Protein AF-A0A2M7E7V6-F1 (afdb_monomer)

Nearest PDB structures (foldseek):
  6hix-assembly1_AJ  TM=2.817E-01  e=8.862E-01  Trypanosoma brucei brucei
  5knc-assembly1_G  TM=1.853E-01  e=8.862E-01  Enterococcus hirae ATCC 9790
  5ovo-assembly1_B  TM=3.933E-01  e=7.156E+00  Azospirillum brasilense
  6uoa-assembly1_B  TM=2.083E-01  e=9.728E+00  Homo sapiens

Secondary structure (DSSP, 8-state):
----TTHHHHHHHHHHHHHHHHHHHHHHHHHHH-SSPPPHHHHHHHHHHHHHHTT-GGGEEEEEEEEEEEETTEEEEEEEEEEEE-HHHHHHHHHHTT-------S-TTS-HHHHHHHHHHHHHHHHHHHHHHTTT--S-SS--SHHHHHHHHHHHHHHHHHHHHHHT-

Solvent-accessible surface area (backbone atoms only — not comparable to full-atom values): 10018 Å² total; per-residue (Å²): 144,88,84,71,74,23,60,66,47,49,51,51,51,52,53,51,52,50,55,50,51,55,51,52,49,50,50,37,51,52,38,72,68,51,92,65,63,64,58,71,66,64,54,50,50,55,51,48,53,57,28,49,77,68,74,42,52,86,42,47,50,77,44,77,47,80,42,80,46,78,56,95,95,45,80,30,47,32,53,42,73,48,76,41,71,40,61,71,56,52,50,57,50,60,71,49,41,56,66,82,86,84,88,71,98,64,66,85,86,60,54,70,67,56,55,53,53,57,56,57,51,54,53,57,56,56,50,50,53,49,44,36,60,52,86,55,46,54,70,69,84,85,51,88,49,69,70,55,42,54,50,50,46,50,52,36,52,51,52,49,50,49,54,52,55,61,76,75,105

Structure (mmCIF, N/CA/C/O backbone):
data_AF-A0A2M7E7V6-F1
#
_entry.id   AF-A0A2M7E7V6-F1
#
loop_
_atom_site.group_PDB
_atom_site.id
_atom_site.type_symbol
_atom_site.label_atom_id
_atom_site.label_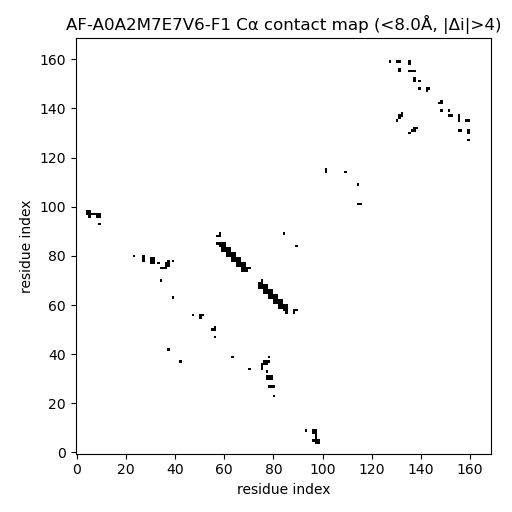alt_id
_atom_site.label_comp_id
_atom_site.label_asym_id
_atom_site.label_entity_id
_atom_site.label_seq_id
_atom_site.pdbx_PDB_ins_code
_atom_site.Cartn_x
_atom_site.Cartn_y
_atom_site.Cartn_z
_atom_site.occupancy
_atom_site.B_iso_or_equiv
_atom_site.auth_seq_id
_atom_site.auth_comp_id
_atom_site.auth_asym_id
_atom_site.auth_atom_id
_atom_site.pdbx_PDB_model_num
ATOM 1 N N . MET A 1 1 ? 11.793 12.250 21.059 1.00 33.44 1 MET A N 1
ATOM 2 C CA . MET A 1 1 ? 11.831 10.880 20.490 1.00 33.44 1 MET A CA 1
ATOM 3 C C . MET A 1 1 ? 11.251 10.884 19.072 1.00 33.44 1 MET A C 1
ATOM 5 O O . MET A 1 1 ? 10.111 10.496 18.868 1.00 33.44 1 MET A O 1
ATOM 9 N N . THR A 1 2 ? 12.005 11.363 18.081 1.00 36.09 2 THR A N 1
ATOM 10 C CA . THR A 1 2 ? 11.509 11.651 16.715 1.00 36.09 2 THR A CA 1
ATOM 11 C C . THR A 1 2 ? 12.486 11.139 15.647 1.00 36.09 2 THR A C 1
ATOM 13 O O . THR A 1 2 ? 12.874 11.871 14.749 1.00 36.09 2 THR A O 1
ATOM 16 N N . TRP A 1 3 ? 12.926 9.877 15.743 1.00 38.47 3 TRP A N 1
ATOM 17 C CA . TRP A 1 3 ? 13.923 9.310 14.807 1.00 38.47 3 TRP A CA 1
ATOM 18 C C . TRP A 1 3 ? 13.507 7.992 14.123 1.00 38.47 3 TRP A C 1
ATOM 20 O O . TRP A 1 3 ? 14.290 7.421 13.366 1.00 38.47 3 TRP A O 1
ATOM 30 N N . HIS A 1 4 ? 12.271 7.512 14.325 1.00 51.81 4 HIS A N 1
ATOM 31 C CA . HIS A 1 4 ? 11.789 6.247 13.735 1.00 51.81 4 HIS A CA 1
ATOM 32 C C . HIS A 1 4 ? 10.815 6.399 12.557 1.00 51.81 4 HIS A C 1
ATOM 34 O O . HIS A 1 4 ? 10.549 5.415 11.868 1.00 51.81 4 HIS A O 1
ATOM 40 N N . LEU A 1 5 ? 10.313 7.605 12.284 1.00 58.81 5 LEU A N 1
ATOM 41 C CA . LEU A 1 5 ? 9.361 7.847 11.196 1.00 58.81 5 LEU A CA 1
ATOM 42 C C . LEU A 1 5 ? 10.071 7.696 9.836 1.00 58.81 5 LEU A C 1
ATOM 44 O O . LEU A 1 5 ? 11.041 8.401 9.554 1.00 58.81 5 LEU A O 1
ATOM 48 N N . GLY A 1 6 ? 9.630 6.746 9.006 1.00 67.94 6 GLY A N 1
ATOM 49 C CA . GLY A 1 6 ? 10.074 6.621 7.612 1.00 67.94 6 GLY A CA 1
ATOM 50 C C . GLY A 1 6 ? 11.168 5.588 7.320 1.00 67.94 6 GLY A C 1
ATOM 51 O O . GLY A 1 6 ? 11.532 5.407 6.157 1.00 67.94 6 GLY A O 1
ATOM 52 N N . ARG A 1 7 ? 11.761 4.914 8.319 1.00 78.00 7 ARG A N 1
ATOM 53 C CA . ARG A 1 7 ? 12.843 3.929 8.063 1.00 78.00 7 ARG A CA 1
ATOM 54 C C . ARG A 1 7 ? 12.333 2.713 7.285 1.00 78.00 7 ARG A C 1
ATOM 56 O O . ARG A 1 7 ? 13.037 2.215 6.404 1.00 78.00 7 ARG A O 1
ATOM 63 N N . GLU A 1 8 ? 11.129 2.256 7.609 1.00 82.56 8 GLU A N 1
ATOM 64 C CA . GLU A 1 8 ? 10.452 1.132 6.959 1.00 82.56 8 GLU A CA 1
ATOM 65 C C . GLU A 1 8 ? 10.100 1.491 5.508 1.00 82.56 8 GLU A C 1
ATOM 67 O O . GLU A 1 8 ? 10.436 0.767 4.573 1.00 82.56 8 GLU A O 1
ATOM 72 N N . GLU A 1 9 ? 9.515 2.670 5.309 1.00 84.00 9 GLU A N 1
ATOM 73 C CA . GLU A 1 9 ? 9.059 3.202 4.027 1.00 84.00 9 GLU A CA 1
ATOM 74 C C . GLU A 1 9 ? 10.238 3.428 3.076 1.00 84.00 9 GLU A C 1
ATOM 76 O O . GLU A 1 9 ? 10.198 3.013 1.915 1.00 84.00 9 GLU A O 1
ATOM 81 N N . ARG A 1 10 ? 11.352 3.972 3.584 1.00 85.81 10 ARG A N 1
ATOM 82 C CA . ARG A 1 10 ? 12.608 4.101 2.825 1.00 85.81 10 ARG A CA 1
ATOM 83 C C . ARG A 1 10 ? 13.146 2.738 2.396 1.00 85.81 10 ARG A C 1
ATOM 85 O O . ARG A 1 10 ? 13.554 2.575 1.244 1.00 85.81 10 ARG A O 1
ATOM 92 N N . LYS A 1 11 ? 13.131 1.740 3.291 1.00 86.81 11 LYS A N 1
ATOM 93 C CA . LYS A 1 11 ? 13.533 0.362 2.955 1.00 86.81 11 LYS A CA 1
ATOM 94 C C . LYS A 1 11 ? 12.617 -0.232 1.883 1.00 86.81 11 LYS A C 1
ATOM 96 O O . LYS A 1 11 ? 13.122 -0.813 0.924 1.00 86.81 11 LYS A O 1
ATOM 101 N N . GLN A 1 12 ? 11.300 -0.076 2.008 1.00 87.25 12 GLN A N 1
ATOM 102 C CA . GLN A 1 12 ? 10.325 -0.570 1.030 1.00 87.25 12 GLN A CA 1
ATOM 103 C C . GLN A 1 12 ? 10.506 0.093 -0.339 1.00 87.25 12 GLN A C 1
ATOM 105 O O . GLN A 1 12 ? 10.543 -0.603 -1.355 1.00 87.25 12 GLN A O 1
ATOM 110 N N . ARG A 1 13 ? 10.705 1.415 -0.382 1.00 88.06 13 ARG A N 1
ATOM 111 C CA . ARG A 1 13 ? 10.992 2.151 -1.619 1.00 88.06 13 ARG A CA 1
ATOM 112 C C . ARG A 1 13 ? 12.274 1.657 -2.280 1.00 88.06 13 ARG A C 1
ATOM 114 O O . ARG A 1 13 ? 12.258 1.356 -3.472 1.00 88.06 13 ARG A O 1
ATOM 121 N N . ASN A 1 14 ? 13.354 1.499 -1.517 1.00 88.06 14 ASN A N 1
ATOM 122 C CA . ASN A 1 14 ? 14.619 0.982 -2.042 1.00 88.06 14 ASN A CA 1
ATOM 123 C C . ASN A 1 14 ? 14.475 -0.449 -2.583 1.00 88.06 14 ASN A C 1
ATOM 125 O O . ASN A 1 14 ? 14.940 -0.722 -3.688 1.00 88.06 14 ASN A O 1
ATOM 129 N N . LYS A 1 15 ? 13.765 -1.333 -1.867 1.00 89.56 15 LYS A N 1
ATOM 130 C CA . LYS A 1 15 ? 13.433 -2.691 -2.342 1.00 89.56 15 LYS A CA 1
ATOM 131 C C . LYS A 1 15 ? 12.598 -2.669 -3.626 1.00 89.56 15 LYS A C 1
ATOM 133 O O . LYS A 1 15 ? 12.814 -3.470 -4.532 1.00 89.56 15 LYS A O 1
ATOM 138 N N . LYS A 1 16 ? 11.644 -1.741 -3.736 1.00 87.69 16 LYS A N 1
ATOM 139 C CA . LYS A 1 16 ? 10.826 -1.575 -4.944 1.00 87.69 16 LYS A CA 1
ATOM 140 C C . LYS A 1 16 ? 11.677 -1.116 -6.130 1.00 87.69 16 LYS A C 1
ATOM 142 O O . LYS A 1 16 ? 11.541 -1.669 -7.219 1.00 87.69 16 LYS A O 1
ATOM 147 N N . LEU A 1 17 ? 12.576 -0.153 -5.916 1.00 88.31 17 LEU A N 1
ATOM 148 C CA . LEU A 1 17 ? 13.496 0.336 -6.946 1.00 88.31 17 LEU A CA 1
ATOM 149 C C . LEU A 1 17 ? 14.473 -0.752 -7.406 1.00 88.31 17 LEU A C 1
ATOM 151 O O . LEU A 1 17 ? 14.671 -0.896 -8.611 1.00 88.31 17 LEU A O 1
ATOM 155 N N . SER A 1 18 ? 15.043 -1.543 -6.490 1.00 87.56 18 SER A N 1
ATOM 156 C CA . SER A 1 18 ? 15.931 -2.653 -6.860 1.00 87.56 18 SER A CA 1
ATOM 157 C C . SER A 1 18 ? 15.189 -3.746 -7.630 1.00 87.56 18 SER A C 1
ATOM 159 O O . SER A 1 18 ? 15.664 -4.187 -8.671 1.00 87.56 18 SER A O 1
ATOM 161 N N . SER A 1 19 ? 13.973 -4.110 -7.207 1.00 89.50 19 SER A N 1
ATOM 162 C CA . SER A 1 19 ? 13.121 -5.061 -7.936 1.00 89.50 19 SER A CA 1
ATOM 163 C C . SER A 1 19 ? 12.846 -4.613 -9.376 1.00 89.50 19 SER A C 1
ATOM 165 O O . SER A 1 19 ? 12.884 -5.433 -10.292 1.00 89.50 19 SER A O 1
ATOM 167 N N . ILE A 1 20 ? 12.587 -3.318 -9.593 1.00 87.25 20 ILE A N 1
ATOM 168 C CA . ILE A 1 20 ? 12.361 -2.769 -10.937 1.00 87.25 20 ILE A CA 1
ATOM 169 C C . ILE A 1 20 ? 13.647 -2.818 -11.764 1.00 87.25 20 ILE A C 1
ATOM 171 O O . ILE A 1 20 ? 13.601 -3.284 -12.899 1.00 87.25 20 ILE A O 1
ATOM 175 N N . LYS A 1 21 ? 14.787 -2.395 -11.201 1.00 86.75 21 LYS A N 1
ATOM 176 C CA . LYS A 1 21 ? 16.085 -2.441 -11.893 1.00 86.75 21 LYS A CA 1
ATOM 177 C C . LYS A 1 21 ? 16.438 -3.857 -12.347 1.00 86.75 21 LYS A C 1
ATOM 179 O O . LYS A 1 21 ? 16.694 -4.052 -13.529 1.00 86.75 21 LYS A O 1
ATOM 184 N N . ASN A 1 22 ? 16.331 -4.838 -11.454 1.00 88.19 22 ASN A N 1
ATOM 185 C CA . ASN A 1 22 ? 16.625 -6.237 -11.772 1.00 88.19 22 ASN A CA 1
ATOM 186 C C . ASN A 1 22 ? 15.713 -6.775 -12.887 1.00 88.19 22 ASN A C 1
ATOM 188 O O . ASN A 1 22 ? 16.146 -7.550 -13.735 1.00 88.19 22 ASN A O 1
ATOM 192 N N . HIS A 1 23 ? 14.443 -6.358 -12.915 1.00 87.50 23 HIS A N 1
ATOM 193 C CA . HIS A 1 23 ? 13.527 -6.760 -13.981 1.00 87.50 23 HIS A CA 1
ATOM 194 C C . HIS A 1 23 ? 13.905 -6.147 -15.334 1.00 87.50 23 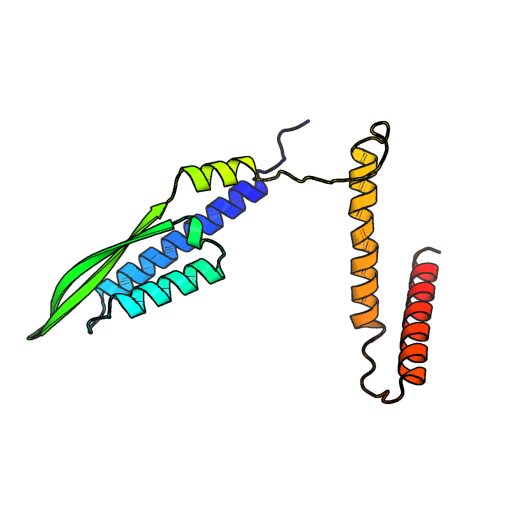HIS A C 1
ATOM 196 O O . HIS A 1 23 ? 13.902 -6.844 -16.345 1.00 87.50 23 HIS A O 1
ATOM 202 N N . LEU A 1 24 ? 14.282 -4.864 -15.354 1.00 85.81 24 LEU A N 1
ATOM 203 C CA . LEU A 1 24 ? 14.755 -4.197 -16.570 1.00 85.81 24 LEU A CA 1
ATOM 204 C C . LEU A 1 24 ? 16.075 -4.800 -17.074 1.00 85.81 24 LEU A C 1
ATOM 206 O O . LEU A 1 24 ? 16.273 -4.925 -18.280 1.00 85.81 24 LEU A O 1
ATOM 210 N N . GLU A 1 25 ? 16.962 -5.223 -16.172 1.00 85.50 25 GLU A N 1
ATOM 211 C CA . GLU A 1 25 ? 18.176 -5.967 -16.525 1.00 85.50 25 GLU A CA 1
ATOM 212 C C . GLU A 1 25 ? 17.857 -7.332 -17.135 1.00 85.50 25 GLU A C 1
ATOM 214 O O . GLU A 1 25 ? 18.421 -7.682 -18.172 1.00 85.50 25 GLU A O 1
ATOM 219 N N . LYS A 1 26 ? 16.903 -8.071 -16.559 1.00 87.06 26 LYS A N 1
ATOM 220 C CA . LYS A 1 26 ? 16.428 -9.336 -17.130 1.00 87.06 26 LYS A CA 1
ATOM 221 C C . LYS A 1 26 ? 15.842 -9.137 -18.532 1.00 87.06 26 LYS A C 1
ATOM 223 O O . LYS A 1 26 ? 16.201 -9.865 -19.452 1.00 87.06 26 LYS A O 1
ATOM 228 N N . TRP A 1 27 ? 15.029 -8.101 -18.737 1.00 83.75 27 TRP A N 1
ATOM 229 C CA . TRP A 1 27 ? 14.540 -7.736 -20.069 1.00 83.75 27 TRP A CA 1
ATOM 230 C C . TRP A 1 27 ? 15.665 -7.380 -21.037 1.00 83.75 27 TRP A C 1
ATOM 232 O O . TRP A 1 27 ? 15.630 -7.795 -22.190 1.00 83.75 27 TRP A O 1
ATOM 242 N N . ASN A 1 28 ? 16.702 -6.674 -20.587 1.00 84.56 28 ASN A N 1
ATOM 243 C CA . ASN A 1 28 ? 17.877 -6.417 -21.419 1.00 84.56 28 ASN A CA 1
ATOM 244 C C . ASN A 1 28 ? 18.604 -7.711 -21.821 1.00 84.56 28 ASN A C 1
ATOM 246 O O . ASN A 1 28 ? 19.060 -7.819 -22.962 1.00 84.56 28 ASN A O 1
ATOM 250 N N . GLN A 1 29 ? 18.693 -8.700 -20.927 1.00 83.38 29 GLN A N 1
ATOM 251 C CA . GLN A 1 29 ? 19.255 -10.018 -21.242 1.00 83.38 29 GLN A CA 1
ATOM 252 C C . GLN A 1 29 ? 18.389 -10.754 -22.274 1.00 83.38 29 GLN A C 1
ATOM 254 O O . GLN A 1 29 ? 18.915 -11.219 -23.288 1.00 83.38 29 GLN A O 1
ATOM 259 N N . GLU A 1 30 ? 17.069 -10.777 -22.088 1.00 84.19 30 GLU A N 1
ATOM 260 C CA . GLU A 1 30 ? 16.113 -11.381 -23.026 1.00 84.19 30 GLU A CA 1
ATOM 261 C C . GLU A 1 30 ? 16.174 -10.716 -24.412 1.00 84.19 30 GLU A C 1
ATOM 263 O O . GLU A 1 30 ? 16.271 -11.400 -25.433 1.00 84.19 30 GLU A O 1
ATOM 268 N N . LEU A 1 31 ? 16.228 -9.381 -24.465 1.00 80.31 31 LEU A N 1
ATOM 269 C CA . LEU A 1 31 ? 16.385 -8.615 -25.705 1.00 80.31 31 LEU A CA 1
ATOM 270 C C . LEU A 1 31 ? 17.739 -8.868 -26.382 1.00 80.31 31 LEU A C 1
ATOM 272 O O . LEU A 1 31 ? 17.827 -8.838 -27.607 1.00 80.31 31 LEU A O 1
ATOM 276 N N . SER A 1 32 ? 18.799 -9.151 -25.619 1.00 73.81 32 SER A N 1
ATOM 277 C CA . SER A 1 32 ? 20.119 -9.486 -26.173 1.00 73.81 32 SER A CA 1
ATOM 278 C C . SER A 1 32 ? 20.186 -10.896 -26.785 1.00 73.81 32 SER A C 1
ATOM 280 O O . SER A 1 32 ? 20.954 -11.134 -27.731 1.00 73.81 32 SER A O 1
ATOM 282 N N . ALA A 1 33 ? 19.371 -11.816 -26.256 1.00 78.75 33 ALA A N 1
ATOM 283 C CA . ALA A 1 33 ? 19.238 -13.204 -26.691 1.00 78.75 33 ALA A CA 1
ATOM 284 C C . ALA A 1 33 ? 18.147 -13.405 -27.763 1.00 78.75 33 ALA A C 1
ATOM 286 O O . ALA A 1 33 ? 18.044 -14.490 -28.341 1.00 78.75 33 ALA A O 1
ATOM 287 N N . ALA A 1 34 ? 17.350 -12.371 -28.049 1.00 76.00 34 ALA A N 1
ATOM 288 C CA . ALA A 1 34 ? 16.242 -12.432 -28.993 1.00 76.00 34 ALA A CA 1
ATOM 289 C C . ALA A 1 34 ? 16.689 -12.852 -30.407 1.00 76.00 34 ALA A C 1
ATOM 291 O O . ALA A 1 34 ? 17.675 -12.356 -30.958 1.00 76.00 34 ALA A O 1
ATOM 292 N N . LYS A 1 35 ? 15.920 -13.771 -31.005 1.00 59.28 35 LYS A N 1
ATOM 293 C CA . LYS A 1 35 ? 16.140 -14.305 -32.363 1.00 59.28 35 LYS A CA 1
ATOM 294 C C . LYS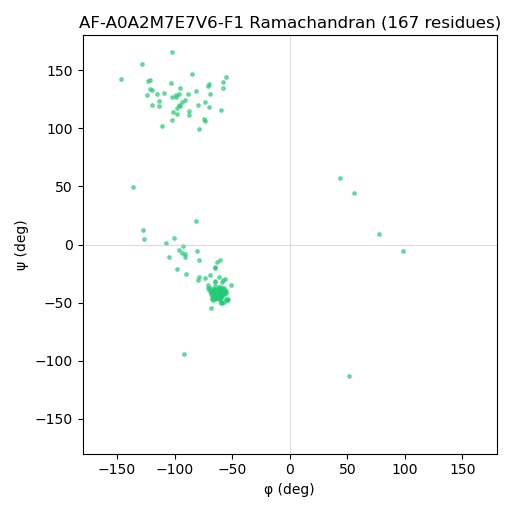 A 1 35 ? 15.398 -13.521 -33.455 1.00 59.28 35 LYS A C 1
ATOM 296 O O . LYS A 1 35 ? 15.666 -13.738 -34.634 1.00 59.28 35 LYS A O 1
ATOM 301 N N . TYR A 1 36 ? 14.495 -12.620 -33.069 1.00 63.72 36 TYR A N 1
ATOM 302 C CA . TYR A 1 36 ? 13.665 -11.807 -33.959 1.00 63.72 36 TYR A CA 1
ATOM 303 C C . TYR A 1 36 ? 13.765 -10.326 -33.585 1.00 63.72 36 TYR A C 1
ATOM 305 O O . TYR A 1 36 ? 14.082 -9.992 -32.442 1.00 63.72 36 TYR A O 1
ATOM 313 N N . SER A 1 37 ? 13.512 -9.448 -34.559 1.00 64.88 37 SER A N 1
ATOM 314 C CA . SER A 1 37 ? 13.420 -8.008 -34.309 1.00 64.88 37 SER A CA 1
ATOM 315 C C . SER A 1 37 ? 12.136 -7.719 -33.539 1.00 64.88 37 SER A C 1
ATOM 317 O O . SER A 1 37 ? 11.094 -8.296 -33.844 1.00 64.88 37 SER A O 1
ATOM 319 N N . LYS A 1 38 ? 12.229 -6.859 -32.525 1.00 67.38 38 LYS A N 1
ATOM 320 C CA . LYS A 1 38 ? 11.060 -6.314 -31.833 1.00 67.38 38 LYS A CA 1
ATOM 321 C C . LYS A 1 38 ? 10.827 -4.891 -32.312 1.00 67.38 38 LYS A C 1
ATOM 323 O O . LYS A 1 38 ? 11.777 -4.116 -32.403 1.00 67.38 38 LYS A O 1
ATOM 328 N N . ASP A 1 39 ? 9.568 -4.534 -32.524 1.00 76.56 39 ASP A N 1
ATOM 329 C CA . ASP A 1 39 ? 9.190 -3.166 -32.856 1.00 76.56 39 ASP A CA 1
ATOM 330 C C . ASP A 1 39 ? 9.370 -2.222 -31.667 1.00 76.56 39 ASP A C 1
ATOM 332 O O . ASP A 1 39 ? 9.000 -2.522 -30.528 1.00 76.56 39 ASP A O 1
ATOM 336 N N . LYS A 1 40 ? 9.893 -1.023 -31.948 1.00 75.00 40 LYS A N 1
ATOM 337 C CA . LYS A 1 40 ? 10.129 0.021 -30.939 1.00 75.00 40 LYS A CA 1
ATOM 338 C C . LYS A 1 40 ? 8.846 0.441 -30.215 1.00 75.00 40 LYS A C 1
ATOM 340 O O . LYS A 1 40 ? 8.899 0.723 -29.021 1.00 75.00 40 LYS A O 1
ATOM 345 N N . LYS A 1 41 ? 7.719 0.509 -30.937 1.00 77.56 41 LYS A N 1
ATOM 346 C CA . LYS A 1 41 ? 6.415 0.938 -30.400 1.00 77.56 41 LYS A CA 1
ATOM 347 C C . LYS A 1 41 ? 5.860 -0.083 -29.407 1.00 77.56 41 LYS A C 1
ATOM 349 O O . LYS A 1 41 ? 5.667 0.267 -28.250 1.00 77.56 41 LYS A O 1
ATOM 354 N N . SER A 1 42 ? 5.748 -1.344 -29.828 1.00 77.81 42 SER A N 1
ATOM 355 C CA . SER A 1 42 ? 5.288 -2.449 -28.975 1.00 77.81 42 SER A CA 1
ATOM 356 C C . SER A 1 42 ? 6.154 -2.600 -27.722 1.00 77.81 42 SER A C 1
ATOM 358 O O . SER A 1 42 ? 5.633 -2.754 -26.623 1.00 77.81 42 SER A O 1
ATOM 360 N N . LEU A 1 43 ? 7.484 -2.492 -27.856 1.00 78.50 43 LEU A N 1
ATOM 361 C CA . LEU A 1 43 ? 8.386 -2.544 -26.703 1.00 78.50 43 LEU A CA 1
ATOM 362 C C . LEU A 1 43 ? 8.181 -1.347 -25.757 1.00 78.50 43 LEU A C 1
ATOM 364 O O . LEU A 1 43 ? 8.241 -1.504 -24.542 1.00 78.50 43 LEU A O 1
ATOM 368 N N . GLY A 1 44 ? 7.933 -0.151 -26.296 1.00 80.19 44 GLY A N 1
ATOM 369 C CA . GLY A 1 44 ? 7.614 1.032 -25.495 1.00 80.19 44 GLY A CA 1
ATOM 370 C C . GLY A 1 44 ? 6.325 0.867 -24.685 1.00 80.19 44 GLY A C 1
ATOM 371 O O . GLY A 1 44 ? 6.308 1.198 -23.500 1.00 80.19 44 GLY A O 1
ATOM 372 N N . GLU A 1 45 ? 5.280 0.308 -25.297 1.00 83.06 45 GLU A N 1
ATOM 373 C CA . GLU A 1 45 ? 3.993 0.021 -24.650 1.00 83.06 45 GLU A CA 1
ATOM 374 C C . GLU A 1 45 ? 4.125 -1.053 -23.564 1.00 83.06 45 GLU A C 1
ATOM 376 O O . GLU A 1 45 ? 3.654 -0.848 -22.445 1.00 83.06 45 GLU A O 1
ATOM 381 N N . GLU A 1 46 ? 4.839 -2.152 -23.838 1.00 83.19 46 GLU A N 1
ATOM 382 C CA . GLU A 1 46 ? 5.144 -3.197 -22.846 1.00 83.19 46 GLU A CA 1
ATOM 383 C C . GLU A 1 46 ? 5.811 -2.599 -21.596 1.00 83.19 46 GLU A C 1
ATOM 385 O O . GLU A 1 46 ? 5.402 -2.867 -20.459 1.00 83.19 46 GLU A O 1
ATOM 390 N N . ILE A 1 47 ? 6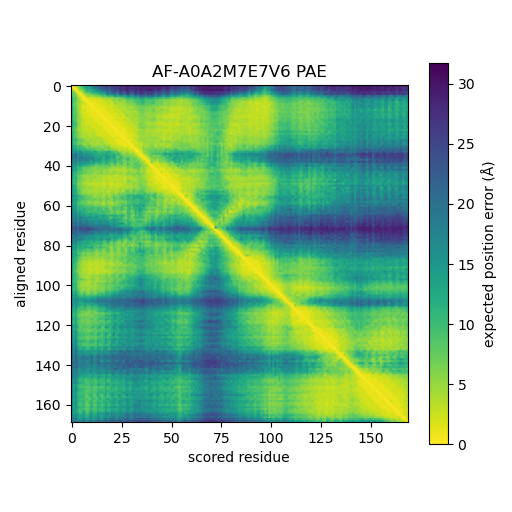.819 -1.742 -21.797 1.00 83.56 47 ILE A N 1
ATOM 391 C CA . ILE A 1 47 ? 7.538 -1.104 -20.693 1.00 83.56 47 ILE A CA 1
ATOM 392 C C . ILE A 1 47 ? 6.636 -0.116 -19.946 1.00 83.56 47 ILE A C 1
ATOM 394 O O . ILE A 1 47 ? 6.648 -0.087 -18.710 1.00 83.56 47 ILE A O 1
ATOM 398 N N . TYR A 1 48 ? 5.841 0.675 -20.669 1.00 85.12 48 TYR A N 1
ATOM 399 C CA . TYR A 1 48 ? 4.894 1.606 -20.065 1.00 85.12 48 TYR A CA 1
ATOM 400 C C . TYR A 1 48 ? 3.884 0.872 -19.179 1.00 85.12 48 TYR A C 1
ATOM 402 O O . TYR A 1 48 ? 3.744 1.215 -18.005 1.00 85.12 48 TYR A O 1
ATOM 410 N N . HIS A 1 49 ? 3.244 -0.185 -19.687 1.00 85.94 49 HIS A N 1
ATOM 411 C CA . HIS A 1 49 ? 2.274 -0.971 -18.925 1.00 85.94 49 HIS A CA 1
ATOM 412 C C . HIS A 1 49 ? 2.896 -1.618 -17.684 1.00 85.94 49 HIS A C 1
ATOM 414 O O . HIS A 1 49 ? 2.278 -1.624 -16.614 1.00 85.94 49 HIS A O 1
ATOM 420 N N . TYR A 1 50 ? 4.135 -2.107 -17.783 1.00 87.19 50 TYR A N 1
ATOM 421 C CA . TYR A 1 50 ? 4.852 -2.649 -16.631 1.00 87.19 50 TYR A CA 1
ATOM 422 C C . TYR A 1 50 ? 5.098 -1.593 -15.541 1.00 87.19 50 TYR A C 1
ATOM 424 O O . TYR A 1 50 ? 4.853 -1.853 -14.356 1.00 87.19 50 TYR A O 1
ATOM 432 N N . LEU A 1 51 ? 5.543 -0.390 -15.920 1.00 86.38 51 LEU A N 1
ATOM 433 C CA . LEU A 1 51 ? 5.766 0.701 -14.969 1.00 86.38 51 LEU A CA 1
ATOM 434 C C . LEU A 1 51 ? 4.460 1.262 -14.396 1.00 86.38 51 LEU A C 1
ATOM 436 O O . LEU A 1 51 ? 4.410 1.527 -13.192 1.00 86.38 51 LEU A O 1
ATOM 440 N N . ALA A 1 52 ? 3.413 1.383 -15.215 1.00 86.31 52 ALA A N 1
ATOM 441 C CA . ALA A 1 52 ? 2.093 1.862 -14.812 1.00 86.31 52 ALA A CA 1
ATOM 442 C C . ALA A 1 52 ? 1.441 0.922 -13.788 1.00 86.31 52 ALA A C 1
ATOM 444 O O . ALA A 1 52 ? 0.950 1.366 -12.749 1.00 86.31 52 ALA A O 1
ATOM 445 N N . LYS A 1 53 ? 1.543 -0.402 -13.990 1.00 87.06 53 LYS A N 1
ATOM 446 C CA . LYS A 1 53 ? 1.068 -1.404 -13.017 1.00 87.06 53 LYS A CA 1
ATOM 447 C C . LYS A 1 53 ? 1.728 -1.238 -11.644 1.00 87.06 53 LYS A C 1
ATOM 449 O O . LYS A 1 53 ? 1.122 -1.531 -10.616 1.00 87.06 53 LYS A O 1
ATOM 454 N N . ARG A 1 54 ? 2.974 -0.755 -11.612 1.00 84.75 54 ARG A N 1
ATOM 455 C CA . ARG A 1 54 ? 3.729 -0.492 -10.378 1.00 84.75 54 ARG A CA 1
ATOM 456 C C . ARG A 1 54 ? 3.593 0.946 -9.866 1.00 84.75 54 ARG A C 1
ATOM 458 O O . ARG A 1 54 ? 4.137 1.220 -8.790 1.00 84.75 54 ARG A O 1
ATOM 465 N N . LYS A 1 55 ? 2.861 1.826 -10.561 1.00 82.50 55 LYS A N 1
ATOM 466 C CA . LYS A 1 55 ? 2.734 3.267 -10.268 1.00 82.50 55 LYS A CA 1
ATOM 467 C C . LYS A 1 55 ? 4.096 3.968 -10.209 1.00 82.50 55 LYS A C 1
ATOM 469 O O . LYS A 1 55 ? 4.414 4.663 -9.243 1.00 82.50 55 LYS A O 1
ATOM 474 N N . THR A 1 56 ? 4.971 3.660 -11.165 1.00 80.75 56 THR A N 1
ATOM 475 C CA . THR A 1 56 ? 6.343 4.195 -11.244 1.00 80.75 56 THR A CA 1
ATOM 476 C C . THR A 1 56 ? 6.678 4.809 -12.603 1.00 80.75 56 THR A C 1
ATOM 478 O O . THR A 1 56 ? 7.837 5.098 -12.876 1.00 80.75 56 THR A O 1
ATOM 481 N N . GLU A 1 57 ? 5.685 5.033 -13.456 1.00 77.00 57 GLU A N 1
ATOM 482 C CA . GLU A 1 57 ? 5.825 5.637 -14.784 1.00 77.00 57 GLU A CA 1
ATOM 483 C C . GLU A 1 57 ? 6.507 7.010 -14.732 1.00 77.00 57 GLU A C 1
ATOM 485 O O . GLU A 1 57 ? 7.417 7.291 -15.506 1.00 77.00 57 GLU A O 1
ATOM 490 N N . ASN A 1 58 ? 6.172 7.826 -13.732 1.00 79.50 58 ASN A N 1
ATOM 491 C CA . ASN A 1 58 ? 6.725 9.172 -13.586 1.00 79.50 58 ASN A CA 1
ATOM 492 C C . ASN A 1 58 ? 8.125 9.210 -12.952 1.00 79.50 58 ASN A C 1
ATOM 494 O O . ASN A 1 58 ? 8.722 10.282 -12.869 1.00 79.50 58 ASN A O 1
ATOM 498 N N . LEU A 1 59 ? 8.655 8.071 -12.493 1.00 77.62 59 LEU A N 1
ATOM 499 C CA . LEU A 1 59 ? 9.963 7.977 -11.831 1.00 77.62 59 LEU A CA 1
ATOM 500 C C . LEU A 1 59 ? 11.115 7.727 -12.805 1.00 77.62 59 LEU A C 1
ATOM 502 O O . LEU A 1 59 ? 12.257 8.071 -12.494 1.00 77.62 59 LEU A O 1
ATOM 506 N N . PHE A 1 60 ? 10.828 7.131 -13.962 1.00 79.94 60 PHE A N 1
ATOM 507 C CA . PHE A 1 60 ? 11.840 6.697 -14.917 1.00 79.94 60 PHE A CA 1
ATOM 508 C C . PHE A 1 60 ? 11.663 7.393 -16.266 1.00 79.94 60 PHE A C 1
ATOM 510 O O . PHE A 1 60 ? 10.577 7.426 -16.834 1.00 79.94 60 PHE A O 1
ATOM 517 N N . THR A 1 61 ? 12.761 7.900 -16.812 1.00 77.44 61 THR A N 1
ATOM 518 C CA . THR A 1 61 ? 12.894 8.267 -18.220 1.00 77.44 61 THR A CA 1
ATOM 519 C C . THR A 1 61 ? 13.593 7.108 -18.920 1.00 77.44 61 THR A C 1
ATOM 521 O O . THR A 1 61 ? 14.757 6.820 -18.641 1.00 77.44 61 THR A O 1
ATOM 524 N N . ILE A 1 62 ? 12.888 6.411 -19.808 1.00 77.69 62 ILE A N 1
ATOM 525 C CA . ILE A 1 62 ? 13.433 5.246 -20.511 1.00 77.69 62 ILE A CA 1
ATOM 526 C C . ILE A 1 62 ? 14.011 5.677 -21.851 1.00 77.69 62 ILE A C 1
ATOM 528 O O . ILE A 1 62 ? 13.297 6.209 -22.701 1.00 77.69 62 ILE A O 1
ATOM 532 N N . LYS A 1 63 ? 15.298 5.399 -22.061 1.00 76.25 63 LYS A N 1
ATOM 533 C CA . LYS A 1 63 ? 15.950 5.534 -23.365 1.00 76.25 63 LYS A CA 1
ATOM 534 C C . LYS A 1 63 ? 16.109 4.152 -23.994 1.00 76.25 63 LYS A C 1
ATOM 536 O O . LYS A 1 63 ? 16.637 3.236 -23.368 1.00 76.25 63 LYS A O 1
ATOM 541 N N . LEU A 1 64 ? 15.631 4.003 -25.230 1.00 75.25 64 LEU A N 1
ATOM 542 C CA . LEU A 1 64 ? 15.763 2.780 -26.026 1.00 75.25 64 LEU A CA 1
ATOM 543 C C . LEU A 1 64 ? 16.879 2.968 -27.054 1.00 75.25 64 LEU A C 1
ATOM 545 O O . LEU A 1 64 ? 16.698 3.689 -28.037 1.00 75.25 64 LEU A O 1
ATOM 549 N N . ILE A 1 65 ? 18.019 2.313 -26.839 1.00 73.88 65 ILE A N 1
ATOM 550 C CA . ILE A 1 65 ? 19.170 2.381 -27.748 1.00 73.88 65 ILE A CA 1
ATOM 551 C C . ILE A 1 65 ? 19.115 1.187 -28.706 1.00 73.88 65 ILE A C 1
ATOM 553 O O . ILE A 1 65 ? 19.168 0.046 -28.238 1.00 73.88 65 ILE A O 1
ATOM 557 N N . PRO A 1 66 ? 19.015 1.396 -30.031 1.00 71.69 66 PRO A N 1
ATOM 558 C CA . PRO A 1 66 ? 19.011 0.296 -30.986 1.00 71.69 66 PRO A CA 1
ATOM 559 C C . PRO A 1 66 ? 20.393 -0.370 -31.047 1.00 71.69 66 PRO A C 1
ATOM 561 O O . PRO A 1 66 ? 21.410 0.287 -31.255 1.00 71.69 66 PRO A O 1
ATOM 564 N N . LYS A 1 67 ? 20.432 -1.695 -30.923 1.00 69.75 67 LYS A N 1
ATOM 565 C CA . LYS A 1 67 ? 21.593 -2.544 -31.193 1.00 69.75 67 LYS A CA 1
ATOM 566 C C . LYS A 1 67 ? 21.299 -3.431 -32.395 1.00 69.75 67 LYS A C 1
ATOM 568 O O . LYS A 1 67 ? 20.333 -4.183 -32.411 1.00 69.75 67 LYS A O 1
ATOM 573 N N . ARG A 1 68 ? 22.142 -3.357 -33.422 1.00 66.50 68 ARG A N 1
ATOM 574 C CA . ARG A 1 68 ? 22.050 -4.246 -34.586 1.00 66.50 68 ARG A CA 1
ATOM 575 C C . ARG A 1 68 ? 22.908 -5.478 -34.328 1.00 66.50 68 ARG A C 1
ATOM 577 O O . ARG A 1 68 ? 24.094 -5.348 -34.043 1.00 66.50 68 ARG A O 1
ATOM 584 N N . LYS A 1 69 ? 22.318 -6.666 -34.421 1.00 62.66 69 LYS A N 1
ATOM 585 C CA . LYS A 1 69 ? 23.002 -7.953 -34.263 1.00 62.66 69 LYS A CA 1
ATOM 586 C C . LYS A 1 69 ? 22.817 -8.774 -35.530 1.00 62.66 69 LYS A C 1
ATOM 588 O O . LYS A 1 69 ? 21.710 -8.876 -36.050 1.00 62.66 69 LYS A O 1
ATOM 593 N N . ARG A 1 70 ? 23.893 -9.368 -36.039 1.00 53.44 70 ARG A N 1
ATOM 594 C CA . ARG A 1 70 ? 23.845 -10.259 -37.202 1.00 53.44 70 ARG A CA 1
ATOM 595 C C . ARG A 1 70 ? 23.821 -11.700 -36.702 1.00 53.44 70 ARG A C 1
ATOM 597 O O . ARG A 1 70 ? 24.749 -12.123 -36.022 1.00 53.44 70 ARG A O 1
ATOM 604 N N . ILE A 1 71 ? 22.752 -12.436 -36.996 1.00 60.34 71 ILE A N 1
ATOM 605 C CA . ILE A 1 71 ? 22.639 -13.865 -36.675 1.00 60.34 71 ILE A CA 1
ATOM 606 C C . ILE A 1 71 ? 22.463 -14.621 -37.993 1.00 60.34 71 ILE A C 1
ATOM 608 O O . ILE A 1 71 ? 21.511 -14.381 -38.741 1.00 60.34 71 ILE A O 1
ATOM 612 N N . LYS A 1 72 ? 23.390 -15.541 -38.286 1.00 64.44 72 LYS A N 1
ATOM 613 C CA . LYS A 1 72 ? 23.466 -16.266 -39.568 1.00 64.44 72 LYS A CA 1
ATOM 614 C C . LYS A 1 72 ? 23.444 -15.291 -40.772 1.00 64.44 72 LYS A C 1
ATOM 616 O O . LYS A 1 72 ? 24.378 -14.511 -40.939 1.00 64.44 72 LYS A O 1
ATOM 621 N N . LYS A 1 73 ? 22.376 -15.314 -41.590 1.00 57.81 73 LYS A N 1
ATOM 622 C CA . LYS A 1 73 ? 22.160 -14.484 -42.799 1.00 57.81 73 LYS A CA 1
ATOM 623 C C . LYS A 1 73 ? 21.233 -13.266 -42.586 1.00 57.81 73 LYS A C 1
ATOM 625 O O . LYS A 1 73 ? 20.899 -12.603 -43.560 1.00 57.81 73 LYS A O 1
ATOM 630 N N . ARG A 1 74 ? 20.785 -12.966 -41.357 1.00 54.47 74 ARG A N 1
ATOM 631 C CA . ARG A 1 74 ? 19.817 -11.882 -41.081 1.00 54.47 74 ARG A CA 1
ATOM 632 C C . ARG A 1 74 ? 20.361 -10.860 -40.081 1.00 54.47 74 ARG A C 1
ATOM 634 O O . ARG A 1 74 ? 21.018 -11.220 -39.102 1.00 54.47 74 ARG A O 1
ATOM 641 N N . THR A 1 75 ? 20.064 -9.587 -40.325 1.00 61.25 75 THR A N 1
ATOM 642 C CA . THR A 1 75 ? 20.376 -8.466 -39.428 1.00 61.25 75 THR A CA 1
ATOM 643 C C . THR A 1 75 ? 19.146 -8.174 -38.575 1.00 61.25 75 THR A C 1
ATOM 645 O O . THR A 1 75 ? 18.083 -7.875 -39.107 1.00 61.25 75 THR A O 1
ATOM 648 N N . ILE A 1 76 ? 19.272 -8.283 -37.257 1.00 65.12 76 ILE A N 1
ATOM 649 C CA . ILE A 1 76 ? 18.194 -8.057 -36.293 1.00 65.12 76 ILE A CA 1
ATOM 650 C C . ILE A 1 76 ? 18.483 -6.756 -35.544 1.00 65.12 76 ILE A C 1
ATOM 652 O O . ILE A 1 76 ? 19.585 -6.562 -35.032 1.00 65.12 76 ILE A O 1
ATOM 656 N N . THR A 1 77 ? 17.499 -5.865 -35.461 1.00 65.00 77 THR A N 1
ATOM 657 C CA . THR A 1 77 ? 17.505 -4.713 -34.550 1.00 65.00 77 THR A CA 1
ATOM 658 C C . THR A 1 77 ? 16.915 -5.137 -33.208 1.00 65.00 77 THR A C 1
ATOM 660 O O . THR A 1 77 ? 15.730 -5.447 -33.105 1.00 65.00 77 THR A O 1
ATOM 663 N N . THR A 1 78 ? 17.748 -5.179 -32.176 1.00 66.94 78 THR A N 1
ATOM 664 C CA . THR A 1 78 ? 17.329 -5.283 -30.776 1.00 66.94 78 THR A CA 1
ATOM 665 C C . THR A 1 78 ? 17.438 -3.910 -30.113 1.00 66.94 78 THR A C 1
ATOM 667 O O . THR A 1 78 ? 18.041 -2.993 -30.670 1.00 66.94 78 THR A O 1
ATOM 670 N N . TYR A 1 79 ? 16.844 -3.726 -28.937 1.00 72.88 79 TYR A N 1
ATOM 671 C CA . TYR A 1 79 ? 16.942 -2.478 -28.177 1.00 72.88 79 TYR A CA 1
ATOM 672 C C . TYR A 1 79 ? 17.539 -2.759 -26.801 1.00 72.88 79 TYR A C 1
ATOM 674 O O . TYR A 1 79 ? 17.233 -3.775 -26.185 1.00 72.88 79 TYR A O 1
ATOM 682 N N . LYS A 1 80 ? 18.393 -1.856 -26.319 1.00 74.50 80 LYS A N 1
ATOM 683 C CA . LYS A 1 80 ? 18.839 -1.810 -24.927 1.00 74.50 80 LYS A CA 1
ATOM 684 C C . LYS A 1 80 ? 18.012 -0.755 -24.200 1.00 74.50 80 LYS A C 1
ATOM 686 O O . LYS A 1 80 ? 17.935 0.387 -24.654 1.00 74.50 80 LYS A O 1
ATOM 691 N N . ILE A 1 81 ? 17.404 -1.149 -23.091 1.00 79.38 81 ILE A N 1
ATOM 692 C CA . ILE A 1 81 ? 16.635 -0.291 -22.198 1.00 79.38 81 ILE A CA 1
ATOM 693 C C . ILE A 1 81 ? 17.611 0.325 -21.195 1.00 79.38 81 ILE A C 1
ATOM 695 O O . ILE A 1 81 ? 18.198 -0.386 -20.379 1.00 79.38 81 ILE A O 1
ATOM 699 N N . GLU A 1 82 ? 17.776 1.643 -21.238 1.00 75.31 82 GLU A N 1
ATOM 700 C CA . GLU A 1 82 ? 18.536 2.395 -20.238 1.00 75.31 82 GLU A CA 1
ATOM 701 C C . GLU A 1 82 ? 17.579 3.270 -19.419 1.00 75.31 82 GLU A C 1
ATOM 703 O O . GLU A 1 82 ? 17.103 4.304 -19.905 1.00 75.31 82 GLU A O 1
ATOM 708 N N . PRO A 1 83 ? 17.237 2.847 -18.188 1.00 77.75 83 PRO A N 1
ATOM 709 C CA . PRO A 1 83 ? 16.383 3.628 -17.309 1.00 77.75 83 PRO A CA 1
ATOM 710 C C . PRO A 1 83 ? 17.190 4.736 -16.626 1.00 77.75 83 PRO A C 1
ATOM 712 O O . PRO A 1 83 ? 18.114 4.467 -15.859 1.00 77.75 83 PRO A O 1
ATOM 715 N N . GLN A 1 84 ? 16.803 5.989 -16.845 1.00 79.69 84 GLN A N 1
ATOM 716 C CA . GLN A 1 84 ? 17.286 7.128 -16.065 1.00 79.69 84 GLN A CA 1
ATOM 717 C C . GLN A 1 84 ? 16.249 7.486 -15.001 1.00 79.69 84 GLN A C 1
ATOM 719 O O . GLN A 1 84 ? 15.070 7.641 -15.307 1.00 79.69 84 GLN A O 1
ATOM 724 N N . ILE A 1 85 ? 16.664 7.602 -13.741 1.00 82.69 85 ILE A N 1
ATOM 725 C CA . ILE A 1 85 ? 15.764 8.011 -12.656 1.00 82.69 85 ILE A CA 1
ATOM 726 C C . ILE A 1 85 ? 15.649 9.536 -12.668 1.00 82.69 85 ILE A C 1
ATOM 728 O O . ILE A 1 85 ? 16.665 10.227 -12.693 1.00 82.69 85 ILE A O 1
ATOM 732 N N . LYS A 1 86 ? 14.424 10.063 -12.603 1.00 86.44 86 LYS A N 1
ATOM 733 C CA . LYS A 1 86 ? 14.194 11.500 -12.408 1.00 86.44 86 LYS A CA 1
ATOM 734 C C . LYS A 1 86 ? 14.506 11.868 -10.956 1.00 86.44 86 LYS A C 1
ATOM 736 O O . LYS A 1 86 ? 13.749 11.507 -10.051 1.00 86.44 86 LYS A O 1
ATOM 741 N N . LEU A 1 87 ? 15.631 12.551 -10.739 1.00 83.62 87 LEU A N 1
ATOM 742 C CA . LEU A 1 87 ? 16.139 12.898 -9.405 1.00 83.62 87 LEU A CA 1
ATOM 743 C C . LEU A 1 87 ? 15.147 13.760 -8.617 1.00 83.62 87 LEU A C 1
ATOM 745 O O . LEU A 1 87 ? 14.803 13.393 -7.498 1.00 83.62 87 LEU A O 1
ATOM 749 N N . GLU A 1 88 ? 14.582 14.793 -9.241 1.00 86.12 88 GLU A N 1
ATOM 750 C CA . GLU A 1 88 ? 13.577 15.679 -8.632 1.00 86.12 88 GLU A CA 1
ATOM 751 C C . GLU A 1 88 ? 12.386 14.894 -8.062 1.00 86.12 88 GLU A C 1
ATOM 753 O O . GLU A 1 88 ? 11.967 15.071 -6.915 1.00 86.12 88 GLU A O 1
ATOM 758 N N . LYS A 1 89 ? 11.850 13.943 -8.842 1.00 84.94 89 LYS A N 1
ATOM 759 C CA . LYS A 1 89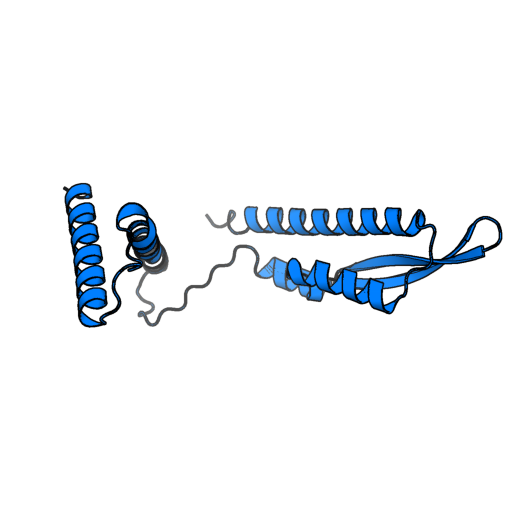 ? 10.707 13.147 -8.392 1.00 84.94 89 LYS A CA 1
ATOM 760 C C . LYS A 1 89 ? 11.100 12.194 -7.270 1.00 84.94 89 LYS A C 1
ATOM 762 O O . LYS A 1 89 ? 10.332 12.011 -6.324 1.00 84.94 89 LYS A O 1
ATOM 767 N N . LEU A 1 90 ? 12.297 11.617 -7.340 1.00 86.31 90 LEU A N 1
ATOM 768 C CA . LEU A 1 90 ? 12.822 10.767 -6.278 1.00 86.31 90 LEU A CA 1
ATOM 769 C C . LEU A 1 90 ? 13.000 11.541 -4.965 1.00 86.31 90 LEU A C 1
ATOM 771 O O . LEU A 1 90 ? 12.717 10.991 -3.902 1.00 86.31 90 LEU A O 1
ATOM 775 N N . GLU A 1 91 ? 13.459 12.787 -5.031 1.00 86.38 91 GLU A N 1
ATOM 776 C CA . GLU A 1 91 ? 13.624 13.669 -3.873 1.00 86.38 91 GLU A CA 1
ATOM 777 C C . GLU A 1 91 ? 12.287 14.063 -3.262 1.00 86.38 91 GLU A C 1
ATOM 779 O O . GLU A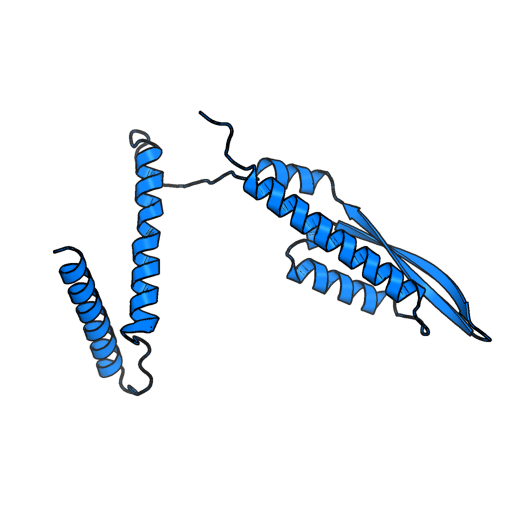 1 91 ? 12.113 13.904 -2.056 1.00 86.38 91 GLU A O 1
ATOM 784 N N . SER A 1 92 ? 11.300 14.438 -4.079 1.00 85.38 92 SER A N 1
ATOM 785 C CA . SER A 1 92 ? 9.951 14.719 -3.570 1.00 85.38 92 SER A CA 1
ATOM 786 C C . SER A 1 92 ? 9.353 13.522 -2.814 1.00 85.38 92 SER A C 1
ATOM 788 O O . SER A 1 92 ? 8.768 13.684 -1.746 1.00 85.38 92 SER A O 1
ATOM 790 N N . LEU A 1 93 ? 9.579 12.297 -3.307 1.00 83.19 93 LEU A N 1
ATOM 791 C CA . LEU A 1 93 ? 9.147 11.078 -2.621 1.00 83.19 93 LEU A CA 1
ATOM 792 C C . LEU A 1 93 ? 9.919 10.837 -1.319 1.00 83.19 93 LEU A C 1
ATOM 794 O O . LEU A 1 93 ? 9.304 10.476 -0.320 1.00 83.19 93 LEU A O 1
ATOM 798 N N . LYS A 1 94 ? 11.241 11.080 -1.301 1.00 85.44 94 LYS A N 1
ATOM 799 C CA . LYS A 1 94 ? 12.060 10.989 -0.074 1.00 85.44 94 LYS A CA 1
ATOM 800 C C . LYS A 1 94 ? 11.520 11.890 1.033 1.00 85.44 94 LYS A C 1
ATOM 802 O O . LYS A 1 94 ? 11.548 11.480 2.189 1.00 85.44 94 LYS A O 1
ATOM 807 N N . LEU A 1 95 ? 11.065 13.092 0.678 1.00 84.56 95 LEU A N 1
ATOM 808 C CA . LEU A 1 95 ? 10.506 14.049 1.632 1.00 84.56 95 LEU A CA 1
ATOM 809 C C . LEU A 1 95 ? 9.193 13.541 2.227 1.00 84.56 95 LEU A C 1
ATOM 811 O O . LEU A 1 95 ? 8.982 13.690 3.421 1.00 84.56 95 LEU A O 1
ATOM 815 N N . SER A 1 96 ? 8.347 12.889 1.427 1.00 80.19 96 SER A N 1
ATOM 816 C CA . SER A 1 96 ? 7.077 12.321 1.898 1.00 80.19 96 SER A CA 1
ATOM 817 C C . SER A 1 96 ? 7.202 10.983 2.642 1.00 80.19 96 SER A C 1
ATOM 819 O O . SER A 1 96 ? 6.232 10.540 3.256 1.00 80.19 96 SER A O 1
ATOM 821 N N . ASP A 1 97 ? 8.359 10.311 2.584 1.00 82.75 97 ASP A N 1
ATOM 822 C CA . ASP A 1 97 ? 8.541 8.982 3.180 1.00 82.75 97 ASP A CA 1
ATOM 823 C C . ASP A 1 97 ? 8.281 9.013 4.699 1.00 82.75 97 ASP A C 1
ATOM 825 O O . ASP A 1 97 ? 9.038 9.615 5.463 1.00 82.75 97 ASP A O 1
ATOM 829 N N . GLY A 1 98 ? 7.243 8.299 5.145 1.00 77.62 98 GLY A N 1
ATOM 830 C CA . GLY A 1 98 ? 6.887 8.188 6.564 1.00 77.62 98 GLY A CA 1
ATOM 831 C C . GLY A 1 98 ? 6.155 9.401 7.142 1.00 77.62 98 GLY A C 1
ATOM 832 O O . GLY A 1 98 ? 5.959 9.460 8.356 1.00 77.62 98 GLY A O 1
ATOM 833 N N . ILE A 1 99 ? 5.748 10.359 6.302 1.00 82.50 99 ILE A N 1
ATOM 834 C CA . ILE A 1 99 ? 4.897 11.477 6.714 1.00 82.50 99 ILE A CA 1
ATOM 835 C C . ILE A 1 99 ? 3.431 11.066 6.584 1.00 82.50 99 ILE A C 1
ATOM 837 O O . ILE A 1 99 ? 2.986 10.593 5.539 1.00 82.50 99 ILE A O 1
ATOM 841 N N . TYR A 1 100 ? 2.669 11.288 7.651 1.00 77.62 100 TYR A N 1
ATOM 842 C CA . TYR A 1 100 ? 1.227 11.089 7.682 1.00 77.62 100 TYR A CA 1
ATOM 843 C C . TYR A 1 100 ? 0.543 12.384 8.121 1.00 77.62 100 TYR A C 1
ATOM 845 O O . TYR A 1 100 ? 0.915 12.958 9.144 1.00 77.62 100 TYR A O 1
ATOM 853 N N . CYS A 1 101 ? -0.444 12.847 7.355 1.00 82.56 101 CYS A N 1
ATOM 854 C CA . CYS A 1 101 ? -1.180 14.077 7.637 1.00 82.56 101 CYS A CA 1
ATOM 855 C C . CYS A 1 101 ? -2.646 13.748 7.941 1.00 82.56 101 CYS A C 1
ATOM 857 O O . CYS A 1 101 ? -3.292 13.024 7.184 1.00 82.56 101 CYS A O 1
ATOM 859 N N . ILE A 1 102 ? -3.162 14.279 9.050 1.00 83.12 102 ILE A N 1
ATOM 860 C CA . ILE A 1 102 ? -4.580 14.218 9.413 1.00 83.12 102 ILE A CA 1
ATOM 861 C C . ILE A 1 102 ? -5.108 15.647 9.366 1.00 83.12 102 ILE A C 1
ATOM 863 O O . ILE A 1 102 ? -4.635 16.499 10.114 1.00 83.12 102 ILE A O 1
ATOM 867 N N . LEU A 1 103 ? -6.094 15.890 8.508 1.00 84.88 103 LEU A N 1
ATOM 868 C CA . LEU A 1 103 ? -6.832 17.149 8.455 1.00 84.88 103 LEU A CA 1
ATOM 869 C C . LEU A 1 103 ? -8.121 16.986 9.265 1.00 84.88 103 LEU A C 1
ATOM 871 O O . LEU A 1 103 ? -8.839 16.002 9.089 1.00 84.88 103 LEU A O 1
ATOM 875 N N . SER A 1 104 ? -8.391 17.919 10.176 1.00 84.00 104 SER A N 1
ATOM 876 C CA . SER A 1 104 ? -9.560 17.877 11.056 1.00 84.00 104 SER A CA 1
ATOM 877 C C . SER A 1 104 ? -10.058 19.285 11.354 1.00 84.00 104 SER A C 1
ATOM 879 O O . SER A 1 104 ? -9.257 20.175 11.614 1.00 84.00 104 SER A O 1
ATOM 881 N N . ASN A 1 105 ? -11.378 19.456 11.428 1.00 87.31 105 ASN A N 1
ATOM 882 C CA . ASN A 1 105 ? -12.036 20.724 11.772 1.00 87.31 105 ASN A CA 1
ATOM 883 C C . ASN A 1 105 ? -12.083 20.966 13.297 1.00 87.31 105 ASN A C 1
ATOM 885 O O . ASN A 1 105 ? -12.947 21.688 13.786 1.00 87.31 105 ASN A O 1
ATOM 889 N N . LEU A 1 106 ? -11.224 20.293 14.069 1.00 83.19 106 LEU A N 1
ATOM 890 C CA . LEU A 1 106 ? -11.241 20.386 15.528 1.00 83.19 106 LEU A CA 1
ATOM 891 C C . LEU A 1 106 ? -10.420 21.602 15.981 1.00 83.19 106 LEU A C 1
ATOM 893 O O . LEU A 1 106 ? -9.412 21.901 15.337 1.00 83.19 106 LEU A O 1
ATOM 897 N N . PRO A 1 107 ? -10.802 22.268 17.088 1.00 80.62 107 PRO A N 1
ATOM 898 C CA . PRO A 1 107 ? -10.015 23.357 17.653 1.00 80.62 107 PRO A CA 1
ATOM 899 C C . PRO A 1 107 ? -8.581 22.911 17.937 1.00 80.62 107 PRO A C 1
ATOM 901 O O . PRO A 1 107 ? -8.340 21.775 18.358 1.00 80.62 107 PRO A O 1
ATOM 904 N N . GLN A 1 108 ? -7.634 23.826 17.742 1.00 71.25 108 GLN A N 1
ATOM 905 C CA . GLN A 1 108 ? -6.195 23.560 17.844 1.00 71.25 108 GLN A CA 1
ATOM 906 C C . GLN A 1 108 ? -5.746 23.145 19.258 1.00 71.25 108 GLN A C 1
ATOM 908 O O . GLN A 1 108 ? -4.677 22.566 19.427 1.00 71.25 108 GLN A O 1
ATOM 913 N N . GLU A 1 109 ? -6.598 23.374 20.259 1.00 72.69 109 GLU A N 1
ATOM 914 C CA . GLU A 1 109 ? -6.430 22.952 21.654 1.00 72.69 109 GLU A CA 1
ATOM 915 C C . GLU A 1 109 ? -6.444 21.423 21.837 1.00 72.69 109 GLU A C 1
ATOM 917 O O . GLU A 1 109 ? -5.932 20.904 22.830 1.00 72.69 109 GLU A O 1
ATOM 922 N N . LYS A 1 110 ? -6.998 20.662 20.881 1.00 74.00 110 LYS A N 1
ATOM 923 C CA . LYS A 1 110 ? -6.978 19.196 20.943 1.00 74.00 110 LYS A CA 1
ATOM 924 C C . LYS A 1 110 ? -5.576 18.670 20.628 1.00 74.00 110 LYS A C 1
ATOM 926 O O . LYS A 1 110 ? -5.041 18.881 19.543 1.00 74.00 110 LYS A O 1
ATOM 931 N N . THR A 1 111 ? -5.001 17.902 21.554 1.00 79.56 111 THR A N 1
ATOM 932 C CA . THR A 1 111 ? -3.668 17.305 21.392 1.00 79.56 111 THR A CA 1
ATOM 933 C C . THR A 1 111 ? -3.593 16.415 20.146 1.00 79.56 111 THR A C 1
ATOM 935 O O . THR A 1 111 ? -4.481 15.600 19.890 1.00 79.56 111 THR A O 1
ATOM 938 N N . SER A 1 112 ? -2.475 16.475 19.419 1.00 79.62 112 SER A N 1
ATOM 939 C CA . SER A 1 112 ? -2.180 15.602 18.268 1.00 79.62 112 SER A CA 1
ATOM 940 C C . SER A 1 112 ? -2.371 14.106 18.569 1.00 79.62 112 SER A C 1
ATOM 942 O O . SER A 1 112 ? -2.860 13.358 17.723 1.00 79.62 112 SER A O 1
ATOM 944 N N . SER A 1 113 ? -2.065 13.670 19.795 1.00 83.00 113 SER A N 1
ATOM 945 C CA . SER A 1 113 ? -2.290 12.295 20.264 1.00 83.00 113 SER A CA 1
ATOM 946 C C . SER A 1 113 ? -3.770 11.885 20.230 1.00 83.00 113 SER A C 1
ATOM 948 O O . SER A 1 113 ? -4.096 10.788 19.773 1.00 83.00 113 SER A O 1
ATOM 950 N N . PHE A 1 114 ? -4.679 12.784 20.627 1.00 85.06 114 PHE A N 1
ATOM 951 C CA . PHE A 1 114 ? -6.124 12.545 20.587 1.00 85.06 114 PHE A CA 1
ATOM 952 C C . PHE A 1 114 ? -6.640 12.407 19.149 1.00 85.06 114 PHE A C 1
ATOM 954 O O . PHE A 1 114 ? -7.467 11.543 18.861 1.00 85.06 114 PHE A O 1
ATOM 961 N N . LEU A 1 115 ? -6.130 13.224 18.223 1.00 86.31 115 LEU A N 1
ATOM 962 C CA . LEU A 1 115 ? -6.477 13.118 16.802 1.00 86.31 115 LEU A CA 1
ATOM 963 C C . LEU A 1 115 ? -6.022 11.783 16.212 1.00 86.31 115 LEU A C 1
ATOM 965 O O . LEU A 1 115 ? -6.795 11.109 15.533 1.00 86.31 115 LEU A O 1
ATOM 969 N N . VAL A 1 116 ? -4.784 11.372 16.497 1.00 85.12 116 VAL A N 1
ATOM 970 C CA . VAL A 1 116 ? -4.243 10.096 16.013 1.00 85.12 116 VAL A CA 1
ATOM 971 C C . VAL A 1 116 ? -5.014 8.914 16.598 1.00 85.12 116 VAL A C 1
ATOM 973 O O . VAL A 1 116 ? -5.344 7.984 15.860 1.00 85.12 116 VAL A O 1
ATOM 976 N N . SER A 1 117 ? -5.328 8.929 17.897 1.00 85.06 117 SER A N 1
ATOM 977 C CA . SER A 1 117 ? -6.084 7.848 18.536 1.00 85.06 117 SER A CA 1
ATOM 978 C C . SER A 1 117 ? -7.514 7.764 17.998 1.00 85.06 117 SER A C 1
ATOM 980 O O . SER A 1 117 ? -7.954 6.676 17.627 1.00 85.06 117 SER A O 1
ATOM 982 N N . SER A 1 118 ? -8.197 8.900 17.850 1.00 84.81 118 SER A N 1
ATOM 983 C CA . SER A 1 118 ? -9.544 8.978 17.270 1.00 84.81 118 SER A CA 1
ATOM 984 C C . SER A 1 118 ? -9.554 8.506 15.817 1.00 84.81 118 SER A C 1
ATOM 986 O O . SER A 1 118 ? -10.393 7.697 15.428 1.00 84.81 118 SER A O 1
ATOM 988 N N . TYR A 1 119 ? -8.571 8.923 15.013 1.00 85.56 119 TYR A N 1
ATOM 989 C CA . TYR A 1 119 ? -8.442 8.460 13.633 1.00 85.56 119 TYR A CA 1
ATOM 990 C C . TYR A 1 119 ? -8.237 6.941 13.560 1.00 85.56 119 TYR A C 1
ATOM 992 O O . TYR A 1 119 ? -8.869 6.267 12.747 1.00 85.56 119 TYR A O 1
ATOM 1000 N N . ARG A 1 120 ? -7.398 6.375 14.439 1.00 85.25 120 ARG A N 1
ATOM 1001 C CA . ARG A 1 120 ? -7.170 4.922 14.509 1.00 85.25 120 ARG A CA 1
ATOM 1002 C C . ARG A 1 120 ? -8.439 4.139 14.846 1.00 85.25 120 ARG A C 1
ATOM 1004 O O . ARG A 1 120 ? -8.561 3.002 14.396 1.00 85.25 120 ARG A O 1
ATOM 1011 N N . GLN A 1 121 ? -9.398 4.725 15.565 1.00 86.12 121 GLN A N 1
ATOM 1012 C CA . GLN A 1 121 ? -10.676 4.064 15.853 1.00 86.12 121 GLN A CA 1
ATOM 1013 C C . GLN A 1 121 ? -11.519 3.809 14.595 1.00 86.12 121 GLN A C 1
ATOM 1015 O O . GLN A 1 121 ? -12.330 2.887 14.618 1.00 86.12 121 GLN A O 1
ATOM 1020 N N . ARG A 1 122 ? -11.280 4.498 13.464 1.00 84.94 122 ARG A N 1
ATOM 1021 C CA . ARG A 1 122 ? -11.927 4.162 12.176 1.00 84.94 122 ARG A CA 1
ATOM 1022 C C . ARG A 1 122 ? -11.683 2.713 11.755 1.00 84.94 122 ARG A C 1
ATOM 1024 O O . ARG A 1 122 ? -12.556 2.110 11.141 1.00 84.94 122 ARG A O 1
ATOM 1031 N N . ARG A 1 123 ? -10.550 2.119 12.150 1.00 86.19 123 ARG A N 1
ATOM 1032 C CA . ARG A 1 123 ? -10.272 0.695 11.917 1.00 86.19 123 ARG A CA 1
ATOM 1033 C C . ARG A 1 123 ? -11.333 -0.211 12.549 1.00 86.19 123 ARG A C 1
ATOM 1035 O O . ARG A 1 123 ? -11.638 -1.253 11.984 1.00 86.19 123 ARG A O 1
ATOM 1042 N N . LYS A 1 124 ? -11.931 0.175 13.684 1.00 84.75 124 LYS A N 1
ATOM 1043 C CA . LYS A 1 124 ? -13.019 -0.601 14.305 1.00 84.75 124 LYS A CA 1
ATOM 1044 C C . LYS A 1 124 ? -14.207 -0.752 13.354 1.00 84.75 124 LYS A C 1
ATOM 1046 O O . LYS A 1 124 ? -14.785 -1.825 13.269 1.00 84.75 124 LYS A O 1
ATOM 1051 N N . VAL A 1 125 ? -14.516 0.296 12.589 1.00 85.50 125 VAL A N 1
ATOM 1052 C CA . VAL A 1 125 ? -15.576 0.269 11.572 1.00 85.50 125 VAL A CA 1
ATOM 1053 C C . VAL A 1 125 ? -15.196 -0.651 10.406 1.00 85.50 125 VAL A C 1
ATOM 1055 O O . VAL A 1 125 ? -16.025 -1.416 9.929 1.00 85.50 125 VAL A O 1
ATOM 1058 N N . GLU A 1 126 ? -13.937 -0.634 9.962 1.00 87.44 126 GLU A N 1
ATOM 1059 C CA . GLU A 1 126 ? -13.458 -1.553 8.914 1.00 87.44 126 GLU A CA 1
ATOM 1060 C C . GLU A 1 126 ? -13.553 -3.021 9.349 1.00 87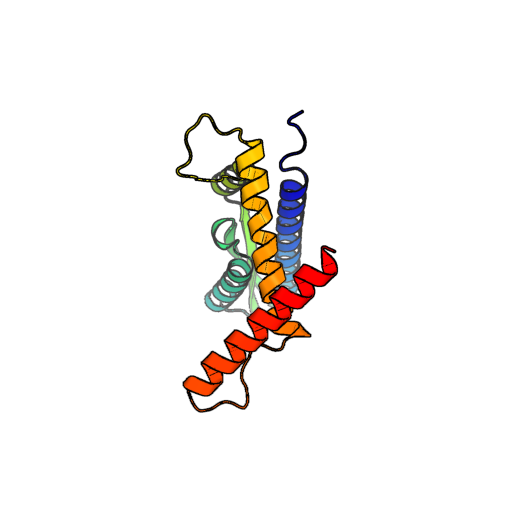.44 126 GLU A C 1
ATOM 1062 O O . GLU A 1 126 ? -14.005 -3.868 8.577 1.00 87.44 126 GLU A O 1
ATOM 1067 N N . ILE A 1 127 ? -13.178 -3.309 10.598 1.00 85.31 127 ILE A N 1
ATOM 1068 C CA . ILE A 1 127 ? -13.306 -4.636 11.209 1.00 85.31 127 ILE A CA 1
ATOM 1069 C C . ILE A 1 127 ? -14.781 -5.044 11.281 1.00 85.31 127 ILE A C 1
ATOM 1071 O O . ILE A 1 127 ? -15.120 -6.147 10.856 1.00 85.31 127 ILE A O 1
ATOM 1075 N N . ALA A 1 128 ? -15.665 -4.139 11.712 1.00 85.44 128 ALA A N 1
ATOM 1076 C CA . ALA A 1 128 ? -17.107 -4.372 11.729 1.00 85.44 128 ALA A CA 1
ATOM 1077 C C . ALA A 1 128 ? -17.633 -4.782 10.347 1.00 85.44 128 ALA A C 1
ATOM 1079 O O . ALA A 1 128 ? -18.313 -5.795 10.201 1.00 85.44 128 ALA A O 1
ATOM 1080 N N . PHE A 1 129 ? -17.250 -4.051 9.296 1.00 84.69 129 PHE A N 1
ATOM 1081 C CA . PHE A 1 129 ? -17.631 -4.399 7.927 1.00 84.69 129 PHE A CA 1
ATOM 1082 C C . PHE A 1 129 ? -17.040 -5.726 7.451 1.00 84.69 129 PHE A C 1
ATOM 1084 O O . PHE A 1 129 ? -17.669 -6.405 6.639 1.00 84.69 129 PHE A O 1
ATOM 1091 N N . SER A 1 130 ? -15.848 -6.096 7.919 1.00 84.94 130 SER A N 1
ATOM 1092 C CA . SER A 1 130 ? -15.260 -7.402 7.625 1.00 84.94 130 SER A CA 1
ATOM 1093 C C . SER A 1 130 ? -16.086 -8.531 8.244 1.00 84.94 130 SER A C 1
ATOM 1095 O O . SER A 1 130 ? -16.411 -9.486 7.541 1.00 84.94 130 SER A O 1
ATOM 1097 N N . TYR A 1 131 ? -16.490 -8.405 9.512 1.00 83.69 131 TYR A N 1
ATOM 1098 C CA . TYR A 1 131 ? -17.359 -9.382 10.178 1.00 83.69 131 TYR A CA 1
ATOM 1099 C C . TYR A 1 131 ? -18.733 -9.484 9.519 1.00 83.69 131 TYR A C 1
ATOM 1101 O O . TYR A 1 131 ? -19.197 -10.587 9.235 1.00 83.69 131 TYR A O 1
ATOM 1109 N N . LEU A 1 132 ? -19.340 -8.341 9.186 1.00 84.94 132 LEU A N 1
ATOM 1110 C CA . LEU A 1 132 ? -20.626 -8.295 8.491 1.00 84.94 132 LEU A CA 1
ATOM 1111 C C . LEU A 1 132 ? -20.579 -9.001 7.131 1.00 84.94 132 LEU A C 1
ATOM 1113 O O . LEU A 1 132 ? -21.530 -9.670 6.746 1.00 84.94 132 LEU A O 1
ATOM 1117 N N . LYS A 1 133 ? -19.480 -8.859 6.384 1.00 80.50 133 LYS A N 1
ATOM 1118 C CA . LYS A 1 133 ? -19.314 -9.508 5.073 1.00 80.50 133 LYS A CA 1
ATOM 1119 C C . LYS A 1 133 ? -18.928 -10.982 5.166 1.00 80.50 133 LYS A C 1
ATOM 1121 O O . LYS A 1 133 ? -19.191 -11.702 4.210 1.00 80.50 133 LYS A O 1
ATOM 1126 N N . GLY A 1 134 ? -18.255 -11.375 6.245 1.00 81.38 134 GLY A N 1
ATOM 1127 C CA . GLY A 1 134 ? -17.812 -12.741 6.499 1.00 81.38 134 GLY A CA 1
ATOM 1128 C C . GLY A 1 134 ? -18.855 -13.514 7.292 1.00 81.38 134 GLY A C 1
ATOM 1129 O O . GLY A 1 134 ? -19.786 -14.050 6.715 1.00 81.38 134 GLY A O 1
ATOM 1130 N N . PHE A 1 135 ? -18.700 -13.538 8.615 1.00 72.75 135 PHE A N 1
ATOM 1131 C CA . PHE A 1 135 ? -19.470 -14.384 9.532 1.00 72.75 135 PHE A CA 1
ATOM 1132 C C . PHE A 1 135 ? -20.992 -14.197 9.447 1.00 72.75 135 PHE A C 1
ATOM 1134 O O . PHE A 1 135 ? -21.737 -15.160 9.561 1.00 72.75 135 PHE A O 1
ATOM 1141 N N . ILE A 1 136 ? -21.449 -12.961 9.239 1.00 72.75 136 ILE A N 1
ATOM 1142 C CA . ILE A 1 136 ? -22.880 -12.619 9.249 1.00 72.75 136 ILE A CA 1
ATOM 1143 C C . ILE A 1 136 ? -23.469 -12.592 7.821 1.00 72.75 136 ILE A C 1
ATOM 1145 O O . ILE A 1 136 ? -24.671 -12.410 7.646 1.00 72.75 136 ILE A O 1
ATOM 1149 N N . GLU A 1 137 ? -22.630 -12.782 6.793 1.00 75.25 137 GLU A N 1
ATOM 1150 C CA . GLU A 1 137 ? -23.017 -12.868 5.378 1.00 75.25 137 GLU A CA 1
ATOM 1151 C C . GLU A 1 137 ? -24.056 -11.814 4.939 1.00 75.25 137 GLU A C 1
ATOM 1153 O O . GLU A 1 137 ? -25.122 -12.104 4.396 1.00 75.25 137 GLU A O 1
ATOM 1158 N N . ILE A 1 138 ? -23.737 -10.531 5.124 1.00 80.31 138 ILE A N 1
ATOM 1159 C CA . ILE A 1 138 ? -24.65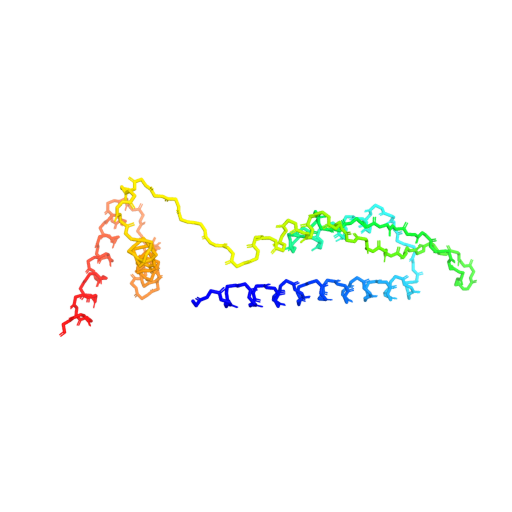7 -9.420 4.820 1.00 80.31 138 ILE A CA 1
ATOM 1160 C C . ILE A 1 138 ? -25.087 -9.334 3.346 1.00 80.31 138 ILE A C 1
ATOM 1162 O O . ILE A 1 138 ? -26.003 -8.583 3.023 1.00 80.31 138 ILE A O 1
ATOM 1166 N N . ARG A 1 139 ? -24.430 -10.056 2.425 1.00 76.06 139 ARG A N 1
ATOM 1167 C CA . ARG A 1 139 ? -24.778 -10.048 0.998 1.00 76.06 139 ARG A CA 1
ATOM 1168 C C . ARG A 1 139 ? -26.064 -10.851 0.784 1.00 76.06 139 ARG A C 1
ATOM 1170 O O . ARG A 1 139 ? -26.018 -12.078 0.836 1.00 76.06 139 ARG A O 1
ATOM 1177 N N . PRO A 1 140 ? -27.200 -10.202 0.486 1.00 67.06 140 PRO A N 1
ATOM 1178 C CA . PRO A 1 140 ? -28.449 -10.914 0.314 1.00 67.06 140 PRO A CA 1
ATOM 1179 C C . PRO A 1 140 ? -28.459 -11.557 -1.076 1.00 67.06 140 PRO A C 1
ATOM 1181 O O . PRO A 1 140 ? -28.731 -10.888 -2.066 1.00 67.06 140 PRO A O 1
ATOM 1184 N N . PHE A 1 141 ? -28.145 -12.850 -1.158 1.00 68.44 141 PHE A N 1
ATOM 1185 C CA . PHE A 1 141 ? -28.175 -13.583 -2.431 1.00 68.44 141 PHE A CA 1
ATOM 1186 C C . PHE A 1 141 ? -29.593 -14.003 -2.841 1.00 68.44 141 PHE A C 1
ATOM 1188 O O . PHE A 1 141 ? -29.907 -14.067 -4.025 1.00 68.44 141 PHE A O 1
ATOM 1195 N N . TYR A 1 142 ? -30.465 -14.258 -1.862 1.00 77.38 142 TYR A N 1
ATOM 1196 C CA . TYR A 1 142 ? -31.776 -14.881 -2.087 1.00 77.38 142 TYR A CA 1
ATOM 1197 C C . TYR A 1 142 ? -32.965 -13.915 -1.948 1.00 77.38 142 TYR A C 1
ATOM 1199 O O . TYR A 1 142 ? -34.119 -14.320 -2.088 1.00 77.38 142 TYR A O 1
ATOM 1207 N N . HIS A 1 143 ? -32.717 -12.629 -1.678 1.00 81.62 143 HIS A N 1
ATOM 1208 C CA . HIS A 1 143 ? -33.772 -11.634 -1.478 1.00 81.62 143 HIS A CA 1
ATOM 1209 C C . HIS A 1 143 ? -33.960 -10.766 -2.725 1.00 81.62 143 HIS A C 1
ATOM 1211 O O . HIS A 1 143 ? -33.091 -9.979 -3.076 1.00 81.62 143 HIS A O 1
ATOM 1217 N N . GLN A 1 144 ? -35.123 -10.888 -3.368 1.00 81.75 144 GLN A N 1
ATOM 1218 C CA . GLN A 1 144 ? -35.464 -10.141 -4.590 1.00 81.75 144 GLN A CA 1
ATOM 1219 C C . GLN A 1 144 ? -36.318 -8.890 -4.325 1.00 81.75 144 GLN A C 1
ATOM 1221 O O . GLN A 1 144 ? -36.367 -7.987 -5.152 1.00 81.75 144 GLN A O 1
ATOM 1226 N N . LYS A 1 145 ? -37.002 -8.827 -3.174 1.00 89.75 145 LYS A N 1
ATOM 1227 C CA . LYS A 1 145 ? -37.832 -7.680 -2.770 1.00 89.75 145 LYS A CA 1
ATOM 1228 C C . LYS A 1 145 ? -37.033 -6.735 -1.878 1.00 89.75 145 LYS A C 1
ATOM 1230 O O . LYS A 1 145 ? -36.412 -7.196 -0.919 1.00 89.75 145 LYS A O 1
ATOM 1235 N N . GLU A 1 146 ? -37.123 -5.430 -2.133 1.00 88.75 146 GLU A N 1
ATOM 1236 C CA . GLU A 1 146 ? -36.381 -4.405 -1.383 1.00 88.75 146 GLU A CA 1
ATOM 1237 C C . GLU A 1 146 ? -36.617 -4.467 0.130 1.00 88.75 146 GLU A C 1
ATOM 1239 O O . GLU A 1 146 ? -35.676 -4.361 0.912 1.00 88.75 146 GLU A O 1
ATOM 1244 N N . GLU A 1 147 ? -37.861 -4.678 0.560 1.00 92.19 147 GLU A N 1
ATOM 1245 C CA . GLU A 1 147 ? -38.214 -4.766 1.982 1.00 92.19 147 GLU A CA 1
ATOM 1246 C C . GLU A 1 147 ? -37.463 -5.896 2.692 1.00 92.19 147 GLU A C 1
ATOM 1248 O O . GLU A 1 147 ? -36.950 -5.716 3.795 1.00 92.19 147 GLU A O 1
ATOM 1253 N N . ARG A 1 148 ? -37.327 -7.052 2.031 1.00 88.44 148 ARG A N 1
ATOM 1254 C CA . ARG A 1 148 ? -36.615 -8.206 2.590 1.00 88.44 148 ARG A CA 1
ATOM 1255 C C . ARG A 1 148 ? -35.110 -7.972 2.641 1.00 88.44 148 ARG A C 1
ATOM 1257 O O . ARG A 1 148 ? -34.463 -8.391 3.594 1.00 88.44 148 ARG A O 1
ATOM 1264 N N . VAL A 1 149 ? -34.561 -7.261 1.656 1.00 88.06 149 VAL A N 1
ATOM 1265 C CA . VAL A 1 149 ? -33.155 -6.830 1.670 1.00 88.06 149 VAL A CA 1
ATOM 1266 C C . VAL A 1 149 ? -32.893 -5.899 2.857 1.00 88.06 149 VAL A C 1
ATOM 1268 O O . VAL A 1 149 ? -31.929 -6.108 3.591 1.00 88.06 149 VAL A O 1
ATOM 1271 N N . LYS A 1 150 ? -33.768 -4.912 3.094 1.00 89.50 150 LYS A N 1
ATOM 1272 C CA . LYS A 1 150 ? -33.658 -3.992 4.240 1.00 89.50 150 LYS A CA 1
ATOM 1273 C C . LYS A 1 150 ? -33.753 -4.739 5.575 1.00 89.50 150 LYS A C 1
ATOM 1275 O O . LYS A 1 150 ? -32.930 -4.498 6.455 1.00 89.50 150 LYS A O 1
ATOM 1280 N N . ALA A 1 151 ? -34.700 -5.671 5.704 1.00 91.31 151 ALA A N 1
ATOM 1281 C CA . ALA A 1 151 ? -34.851 -6.498 6.901 1.00 91.31 151 ALA A CA 1
ATOM 1282 C C . ALA A 1 151 ? -33.618 -7.385 7.162 1.00 91.31 151 ALA A C 1
ATOM 1284 O O . ALA A 1 151 ? -33.138 -7.436 8.292 1.00 91.31 151 ALA A O 1
ATOM 1285 N N . HIS A 1 152 ? -33.061 -8.021 6.122 1.00 88.81 152 HIS A N 1
ATOM 1286 C CA . HIS A 1 152 ? -31.833 -8.823 6.220 1.00 88.81 152 HIS A CA 1
ATOM 1287 C C . HIS A 1 152 ? -30.655 -7.993 6.728 1.00 88.81 152 HIS A C 1
ATOM 1289 O O . HIS A 1 152 ? -30.010 -8.364 7.703 1.00 88.81 152 HIS A O 1
ATOM 1295 N N . ILE A 1 153 ? -30.414 -6.829 6.118 1.00 88.81 153 ILE A N 1
ATOM 1296 C CA . ILE A 1 153 ? -29.337 -5.919 6.533 1.00 88.81 153 ILE A CA 1
ATOM 1297 C C . ILE A 1 153 ? -29.510 -5.509 8.001 1.00 88.81 153 ILE A C 1
ATOM 1299 O O . ILE A 1 153 ? -28.533 -5.505 8.749 1.00 88.81 153 ILE A O 1
ATOM 1303 N N . LEU A 1 154 ? -30.738 -5.198 8.427 1.00 90.75 154 LEU A N 1
ATOM 1304 C CA . LEU A 1 154 ? -31.034 -4.824 9.809 1.00 90.7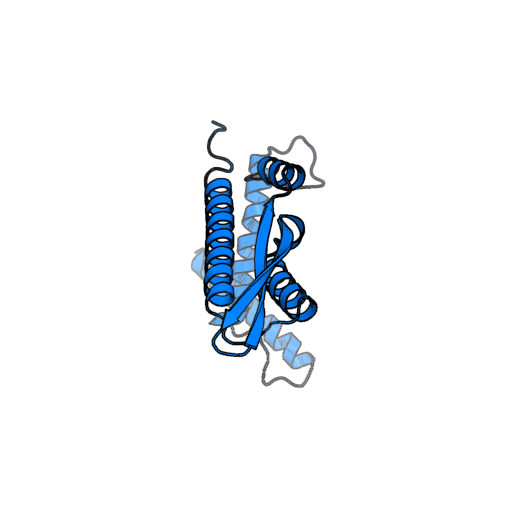5 154 LEU A CA 1
ATOM 1305 C C . LEU A 1 154 ? -30.730 -5.966 10.790 1.00 90.75 154 LEU A C 1
ATOM 1307 O O . LEU A 1 154 ? -30.062 -5.736 11.797 1.00 90.75 154 LEU A O 1
ATOM 1311 N N . LEU A 1 155 ? -31.144 -7.195 10.472 1.00 90.06 155 LEU A N 1
ATOM 1312 C CA . LEU A 1 155 ? -30.829 -8.380 11.274 1.00 90.06 155 LEU A CA 1
ATOM 1313 C C . LEU A 1 155 ? -29.320 -8.634 11.352 1.00 90.06 155 LEU A C 1
ATOM 1315 O O . LEU A 1 155 ? -28.804 -8.894 12.436 1.00 90.06 155 LEU A O 1
ATOM 1319 N N . CYS A 1 156 ? -28.594 -8.492 10.241 1.00 88.88 156 CYS A N 1
ATOM 1320 C CA . CYS A 1 156 ? -27.138 -8.620 10.224 1.00 88.88 156 CYS A CA 1
ATOM 1321 C C . CYS A 1 156 ? -26.457 -7.587 11.138 1.00 88.88 156 CYS A C 1
ATOM 1323 O O . CYS A 1 156 ? -25.537 -7.921 11.885 1.00 88.88 156 CYS A O 1
ATOM 1325 N N . VAL A 1 157 ? -26.911 -6.330 11.105 1.00 89.56 157 VAL A N 1
ATOM 1326 C CA . VAL A 1 157 ? -26.375 -5.269 11.971 1.00 89.56 157 VAL A CA 1
ATOM 1327 C C . VAL A 1 157 ? -26.690 -5.546 13.443 1.00 89.56 157 VAL A C 1
ATOM 1329 O O . VAL A 1 157 ? -25.804 -5.396 14.282 1.00 89.56 157 VAL A O 1
ATOM 1332 N N . LEU A 1 158 ? -27.905 -5.998 13.767 1.00 91.25 158 LEU A N 1
ATOM 1333 C CA . LEU A 1 158 ? -28.279 -6.385 15.132 1.00 91.25 158 LEU A CA 1
ATOM 1334 C C . LEU A 1 158 ? -27.455 -7.571 15.645 1.00 91.25 158 LEU A C 1
ATOM 1336 O O . LEU A 1 158 ? -26.959 -7.524 16.767 1.00 91.25 158 LEU A O 1
ATOM 1340 N N . GLY A 1 159 ? -27.258 -8.603 14.821 1.00 89.12 159 GLY A N 1
ATOM 1341 C CA . GLY A 1 159 ? -26.412 -9.747 15.162 1.00 89.12 159 GLY A CA 1
ATOM 1342 C C . GLY A 1 159 ? -24.968 -9.332 15.444 1.00 89.12 159 GLY A C 1
ATOM 1343 O O . GLY A 1 159 ? -24.376 -9.783 16.422 1.00 89.12 159 GLY A O 1
ATOM 1344 N N . TYR A 1 160 ? -24.426 -8.402 14.651 1.00 88.88 160 TYR A N 1
ATOM 1345 C CA . TYR A 1 160 ? -23.103 -7.836 14.908 1.00 88.88 160 TYR A CA 1
ATOM 1346 C C . TYR A 1 160 ? -23.056 -7.057 16.227 1.00 88.88 160 TYR A C 1
ATOM 1348 O O . TYR A 1 160 ? -22.119 -7.231 17.002 1.00 88.88 160 TYR A O 1
ATOM 1356 N N . LEU A 1 161 ? -24.061 -6.220 16.508 1.00 89.69 161 LEU A N 1
ATOM 1357 C CA . LEU A 1 161 ? -24.139 -5.489 17.775 1.00 89.69 161 LEU A CA 1
ATOM 1358 C C . LEU A 1 161 ? -24.173 -6.446 18.968 1.00 89.69 161 LEU A C 1
ATOM 1360 O O . LEU A 1 161 ? -23.426 -6.231 19.916 1.00 89.69 161 LEU A O 1
ATOM 1364 N N . LEU A 1 162 ? -24.965 -7.520 18.892 1.00 90.75 162 LEU A N 1
ATOM 1365 C CA . LEU A 1 162 ? -25.014 -8.554 19.926 1.00 90.75 162 LEU A CA 1
ATOM 1366 C C . LEU A 1 162 ? -23.648 -9.209 20.136 1.00 90.75 162 LEU A C 1
ATOM 1368 O O . LEU A 1 162 ? -23.168 -9.269 21.267 1.00 90.75 162 LEU A O 1
ATOM 1372 N N . GLN A 1 163 ? -22.992 -9.640 19.057 1.00 87.50 163 GLN A N 1
ATOM 1373 C CA . GLN A 1 163 ? -21.658 -10.235 19.128 1.00 87.50 163 GLN A CA 1
ATOM 1374 C C . GLN A 1 163 ? -20.661 -9.298 19.818 1.00 87.50 163 GLN A C 1
ATOM 1376 O O . GLN A 1 163 ? -19.957 -9.714 20.732 1.00 87.50 163 GLN A O 1
ATOM 1381 N N . VAL A 1 164 ? -20.650 -8.023 19.421 1.00 88.06 164 VAL A N 1
ATOM 1382 C CA . VAL A 1 164 ? -19.794 -7.003 20.032 1.00 88.06 164 VAL A CA 1
ATOM 1383 C C . VAL A 1 164 ? -20.124 -6.831 21.512 1.00 88.06 164 VAL A C 1
ATOM 1385 O O . VAL A 1 164 ? -19.216 -6.824 22.333 1.00 88.06 164 VAL A O 1
ATOM 1388 N N . THR A 1 165 ? -21.401 -6.713 21.885 1.00 91.81 165 THR A N 1
ATOM 1389 C CA . THR A 1 165 ? -21.778 -6.552 23.298 1.00 91.81 165 THR A CA 1
ATOM 1390 C C . THR A 1 165 ? -21.366 -7.742 24.156 1.00 91.81 165 THR A C 1
ATOM 1392 O O . THR A 1 165 ? -20.938 -7.531 25.282 1.00 91.81 165 THR A O 1
ATOM 1395 N N . VAL A 1 166 ? -21.442 -8.965 23.625 1.00 92.75 166 VAL A N 1
ATOM 1396 C CA . VAL A 1 166 ? -21.007 -10.178 24.332 1.00 92.75 166 VAL A CA 1
ATOM 1397 C C . VAL A 1 166 ? -19.485 -10.239 24.459 1.00 92.75 166 VAL A C 1
ATOM 1399 O O . VAL A 1 166 ? -18.992 -10.666 25.489 1.00 92.75 166 VAL A O 1
ATOM 1402 N N . GLU A 1 167 ? -18.732 -9.797 23.450 1.00 88.12 167 GLU A N 1
ATOM 1403 C CA . GLU A 1 167 ? -17.261 -9.760 23.500 1.00 88.12 167 GLU A CA 1
ATOM 1404 C C . GLU A 1 167 ? -16.717 -8.714 24.495 1.00 88.12 167 GLU A C 1
ATOM 1406 O O . GLU A 1 167 ? -15.600 -8.854 24.990 1.00 88.12 167 GLU A O 1
ATOM 1411 N N . TYR A 1 168 ? -17.486 -7.654 24.774 1.00 83.19 168 TYR A N 1
ATOM 1412 C CA . TYR A 1 168 ? -17.110 -6.576 25.699 1.00 83.19 168 TYR A CA 1
ATOM 1413 C C . TYR A 1 168 ? -17.609 -6.761 27.145 1.00 83.19 168 TYR A C 1
ATOM 1415 O O . TYR A 1 168 ? -17.241 -5.942 27.994 1.00 83.19 168 TYR A O 1
ATOM 1423 N N . LEU A 1 169 ? -18.438 -7.773 27.414 1.00 75.31 169 LEU A N 1
ATOM 1424 C CA . LEU A 1 169 ? -18.864 -8.182 28.761 1.00 75.31 169 LEU A CA 1
ATOM 1425 C C . LEU A 1 169 ? -17.849 -9.151 29.376 1.00 75.31 169 LEU A C 1
ATOM 1427 O O . LEU A 1 169 ? -17.576 -8.991 30.585 1.00 75.31 169 LEU A O 1
#

Foldseek 3Di:
DPDPFQPVLVVVVVVLVVVLVVVLVVVQVCLVVDPAADDPVVVVVVVCVVCVVVVNNVFWDWDWAWDWDDDDPDIYTTTRIDTDGDPVVVVVVVVCRRDDDDDDPDPPPDDPVNSVVVVVCVVVVVVLVVCLVPVLVLPPPPDPDPVVNVVSNVVSVVVSVVVVVVVVD

pLDDT: mean 79.95, std 10.3, range [33.44, 92.75]

InterPro domains:
  IPR012337 Ribonuclease H-like superfamily [SSF53098] (65-164)

Mean predicted aligned error: 11.52 Å

Sequence (169 aa):
MTWHLGREERKQRNKKLSSIKNHLEKWNQELSAAKYSKDKKSLGEEIYHYLAKRKTENLFTIKLIPKRKRIKKRTITTYKIEPQIKLEKLESLKLSDGIYCILSNLPQEKTSSFLVSSYRQRRKVEIAFSYLKGFIEIRPFYHQKEERVKAHILLCVLGYLLQVTVEYL

Organism: NCBI:txid2014290

Radius of gyration: 26.85 Å; Cα contacts (8 Å, |Δi|>4): 114; chains: 1; bounding box: 62×40×72 Å